Protein AF-A0A0P1EFR7-F1 (afdb_monomer_lite)

pLDDT: mean 80.86, std 13.42, range [31.75, 92.62]

Structure (mmCIF, N/CA/C/O backbone):
data_AF-A0A0P1EFR7-F1
#
_entry.id   AF-A0A0P1EFR7-F1
#
loop_
_atom_site.group_PDB
_atom_site.id
_atom_site.type_symbol
_atom_site.label_atom_id
_atom_site.label_alt_id
_atom_site.label_comp_id
_atom_site.label_asym_id
_atom_site.label_entity_id
_atom_site.label_seq_id
_atom_site.pdbx_PDB_ins_code
_atom_site.Cartn_x
_atom_site.Cartn_y
_atom_site.Cartn_z
_atom_site.occupancy
_atom_site.B_iso_or_equiv
_atom_site.auth_seq_id
_atom_site.auth_comp_id
_atom_site.auth_asym_id
_atom_site.auth_atom_id
_atom_site.pdbx_PDB_model_num
ATOM 1 N N . MET A 1 1 ? -2.059 -4.181 -31.392 1.00 31.75 1 MET A N 1
ATOM 2 C CA . MET A 1 1 ? -3.241 -4.042 -30.515 1.00 31.75 1 MET A CA 1
ATOM 3 C C . MET A 1 1 ? -2.756 -4.074 -29.073 1.00 31.75 1 MET A C 1
ATOM 5 O O . MET A 1 1 ? -2.359 -5.134 -28.613 1.00 31.75 1 MET A O 1
ATOM 9 N N . ALA A 1 2 ? -2.668 -2.924 -28.400 1.00 39.78 2 ALA A N 1
ATOM 10 C CA . ALA A 1 2 ? -2.258 -2.875 -26.997 1.00 39.78 2 ALA A CA 1
ATOM 11 C C . ALA A 1 2 ? -3.499 -3.096 -26.128 1.00 39.78 2 ALA A C 1
ATOM 13 O O . ALA A 1 2 ? -4.397 -2.256 -26.100 1.00 39.78 2 ALA A O 1
ATOM 14 N N . ILE A 1 3 ? -3.576 -4.246 -25.462 1.00 44.56 3 ILE A N 1
ATOM 15 C CA . ILE A 1 3 ? -4.572 -4.477 -24.417 1.00 44.56 3 ILE A CA 1
ATOM 16 C C . ILE A 1 3 ? -4.179 -3.551 -23.266 1.00 44.56 3 ILE A C 1
ATOM 18 O O . ILE A 1 3 ? -3.249 -3.847 -22.519 1.00 44.56 3 ILE A O 1
ATOM 22 N N . VAL A 1 4 ? -4.846 -2.403 -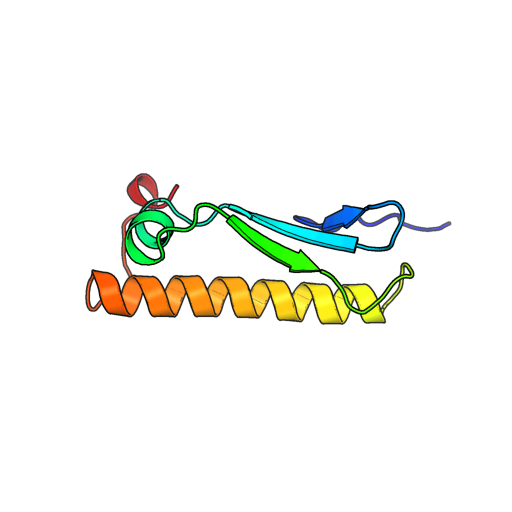23.146 1.00 51.91 4 VAL A N 1
ATOM 23 C CA . VAL A 1 4 ? -4.689 -1.518 -21.987 1.00 51.91 4 VAL A CA 1
ATOM 24 C C . VAL A 1 4 ? -5.378 -2.212 -20.814 1.00 51.91 4 VAL A C 1
ATOM 26 O O . VAL A 1 4 ? -6.565 -2.019 -20.557 1.00 51.91 4 VAL A O 1
ATOM 29 N N . MET A 1 5 ? -4.661 -3.113 -20.142 1.00 63.53 5 MET A N 1
ATOM 30 C CA . MET A 1 5 ? -5.149 -3.720 -18.910 1.00 63.53 5 MET A CA 1
ATOM 31 C C . MET A 1 5 ? -5.310 -2.616 -17.865 1.00 63.53 5 MET A C 1
ATOM 33 O O . MET A 1 5 ? -4.348 -1.947 -17.496 1.00 63.53 5 MET A O 1
ATOM 37 N N . LYS A 1 6 ? -6.537 -2.417 -17.376 1.00 73.44 6 LYS A N 1
ATOM 38 C CA . LYS A 1 6 ? -6.808 -1.475 -16.287 1.00 73.44 6 LYS A CA 1
ATOM 39 C C . LYS A 1 6 ? -6.261 -2.054 -14.980 1.00 73.44 6 LYS A C 1
ATOM 41 O O . LYS A 1 6 ? -6.916 -2.865 -14.328 1.00 73.44 6 LYS A O 1
ATOM 46 N N . ILE A 1 7 ? -5.050 -1.645 -14.611 1.00 82.50 7 ILE A N 1
ATOM 47 C CA . ILE A 1 7 ? -4.403 -2.036 -13.355 1.00 82.50 7 ILE A CA 1
ATOM 48 C C . ILE A 1 7 ? -5.157 -1.372 -12.188 1.00 82.50 7 ILE A C 1
ATOM 50 O O . ILE A 1 7 ? -5.355 -0.157 -12.168 1.00 82.50 7 ILE A O 1
ATOM 54 N N . LYS A 1 8 ? -5.629 -2.169 -11.220 1.00 86.81 8 LYS A N 1
ATOM 55 C CA . LYS A 1 8 ? -6.385 -1.662 -10.058 1.00 86.81 8 LYS A CA 1
ATOM 56 C C . LYS A 1 8 ? -5.489 -0.841 -9.132 1.00 86.81 8 LYS A C 1
ATOM 58 O O . LYS A 1 8 ? -4.332 -1.190 -8.942 1.00 86.81 8 LYS A O 1
ATOM 63 N N . TYR A 1 9 ? -6.054 0.183 -8.490 1.00 89.19 9 TYR A N 1
ATOM 64 C CA . TYR A 1 9 ? -5.360 1.009 -7.484 1.00 89.19 9 TYR A CA 1
ATOM 65 C C . TYR A 1 9 ? -4.123 1.750 -8.016 1.00 89.19 9 TYR A C 1
ATOM 67 O O . TYR A 1 9 ? -3.287 2.192 -7.231 1.00 89.19 9 TYR A O 1
ATOM 75 N N . LEU A 1 10 ? -4.016 1.878 -9.340 1.00 88.75 10 LEU A N 1
ATOM 76 C CA . LEU A 1 10 ? -2.961 2.600 -10.028 1.00 88.75 10 LEU A CA 1
ATOM 77 C C . LEU A 1 10 ? -3.497 3.955 -10.500 1.00 88.75 10 LEU A C 1
ATOM 79 O O . LEU A 1 10 ? -4.348 4.019 -11.387 1.00 88.75 10 LEU A O 1
ATOM 83 N N . ASP A 1 11 ? -2.956 5.028 -9.942 1.00 88.75 11 ASP A N 1
ATOM 84 C CA . ASP A 1 11 ? -3.169 6.392 -10.410 1.00 88.75 11 ASP A CA 1
ATOM 85 C C . ASP A 1 11 ? -2.006 6.795 -11.325 1.00 88.75 11 ASP A C 1
ATOM 87 O O . ASP A 1 11 ? -0.843 6.790 -10.908 1.00 88.75 11 ASP A O 1
ATOM 91 N N . LYS A 1 12 ? -2.308 7.187 -12.567 1.00 86.44 12 LYS A N 1
ATOM 92 C CA . LYS A 1 12 ? -1.322 7.781 -13.480 1.00 86.44 12 LYS A CA 1
ATOM 93 C C . LYS A 1 12 ? -1.196 9.277 -13.187 1.00 86.44 12 LYS A C 1
ATOM 95 O O . LYS A 1 12 ? -2.176 10.015 -13.253 1.00 86.44 12 LYS A O 1
ATOM 100 N N . LEU A 1 13 ? 0.010 9.718 -12.854 1.00 86.56 13 LEU A N 1
ATOM 101 C CA . LEU A 1 13 ? 0.366 11.110 -12.582 1.00 86.56 13 LEU A CA 1
ATOM 102 C C . LEU A 1 13 ? 1.250 11.650 -13.715 1.00 86.56 13 LEU A C 1
ATOM 104 O O . LEU A 1 13 ? 1.818 10.888 -14.494 1.00 86.56 13 LEU A O 1
ATOM 108 N N . LYS A 1 14 ? 1.419 12.978 -13.790 1.00 81.75 14 LYS A N 1
ATOM 109 C CA . LYS A 1 14 ? 2.350 13.600 -14.755 1.00 81.75 14 LYS A CA 1
ATOM 110 C C . LYS A 1 14 ? 3.792 13.109 -14.593 1.00 81.75 14 LYS A C 1
ATOM 112 O O . LYS A 1 14 ? 4.527 13.060 -15.567 1.00 81.75 14 LYS A O 1
ATOM 117 N N . GLU A 1 15 ? 4.184 12.747 -13.376 1.00 83.31 15 GLU A N 1
ATOM 118 C CA . GLU A 1 15 ? 5.557 12.362 -13.043 1.00 83.31 15 GLU A CA 1
ATOM 119 C C . GLU A 1 15 ? 5.731 10.855 -12.751 1.00 83.31 15 GLU A C 1
ATOM 121 O O . GLU A 1 15 ? 6.655 10.469 -12.026 1.00 83.31 15 GLU A O 1
ATOM 126 N N . GLY A 1 16 ? 4.827 10.006 -13.252 1.00 86.94 16 GLY A N 1
ATOM 127 C CA . GLY A 1 16 ? 4.885 8.549 -13.087 1.00 86.94 16 GLY A CA 1
ATOM 128 C C . GLY A 1 16 ? 3.589 7.966 -12.532 1.00 86.94 16 GLY A C 1
ATOM 129 O O . GLY A 1 16 ? 2.501 8.437 -12.857 1.00 86.94 16 GLY A O 1
ATOM 130 N N . PHE A 1 17 ? 3.695 6.950 -11.676 1.00 89.75 17 PHE A N 1
ATOM 131 C CA . PHE A 1 17 ? 2.532 6.246 -11.137 1.00 89.75 17 PHE A CA 1
ATOM 132 C C . PHE A 1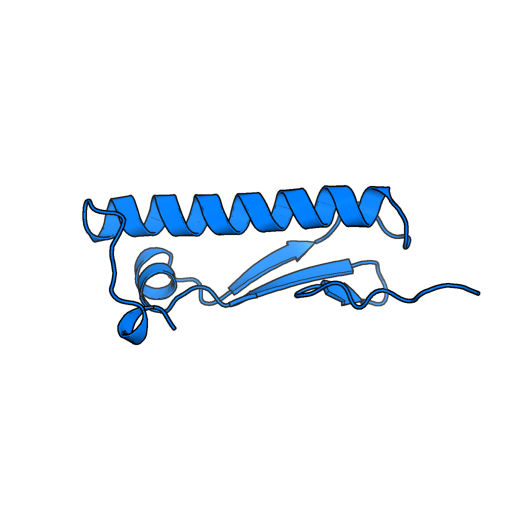 17 ? 2.480 6.291 -9.613 1.00 89.75 17 PHE A C 1
ATOM 134 O O . PHE A 1 17 ? 3.504 6.346 -8.926 1.00 89.75 17 PHE A O 1
ATOM 141 N N . ARG A 1 18 ? 1.263 6.238 -9.074 1.00 91.62 18 ARG A N 1
ATOM 142 C CA . ARG A 1 18 ? 1.001 6.133 -7.640 1.00 91.62 18 ARG A CA 1
ATOM 143 C C . ARG A 1 18 ? 0.077 4.960 -7.368 1.00 91.62 18 ARG A C 1
ATOM 145 O O . ARG A 1 18 ? -0.971 4.831 -7.989 1.00 91.62 18 ARG A O 1
ATOM 152 N N . PHE A 1 19 ? 0.443 4.145 -6.392 1.00 91.69 19 PHE A N 1
ATOM 153 C CA . PHE A 1 19 ? -0.450 3.164 -5.809 1.00 91.69 19 PHE A CA 1
ATOM 154 C C . PHE A 1 19 ? -1.267 3.847 -4.721 1.00 91.69 19 PHE A C 1
ATOM 156 O O . PHE A 1 19 ? -0.693 4.476 -3.829 1.00 91.69 19 PHE A O 1
ATOM 163 N N . LYS A 1 20 ? -2.593 3.740 -4.782 1.00 92.38 20 LYS A N 1
ATOM 164 C CA . LYS A 1 20 ? -3.474 4.250 -3.729 1.00 92.38 20 LYS A CA 1
ATOM 165 C C . LYS A 1 20 ? -4.608 3.273 -3.464 1.00 92.38 20 LYS A C 1
ATOM 167 O O . LYS A 1 20 ? -5.487 3.075 -4.301 1.00 92.38 20 LYS A O 1
ATOM 172 N N . ARG A 1 21 ? -4.624 2.715 -2.255 1.00 92.50 21 ARG A N 1
ATOM 173 C CA . ARG A 1 21 ? -5.697 1.843 -1.763 1.00 92.50 21 ARG A CA 1
ATOM 174 C C . ARG A 1 21 ? -6.133 2.295 -0.373 1.00 92.50 21 ARG A C 1
ATOM 176 O O . ARG A 1 21 ? -5.299 2.665 0.446 1.00 92.50 21 ARG A O 1
ATOM 183 N N . ARG A 1 22 ? -7.442 2.305 -0.117 1.00 90.88 22 ARG A N 1
ATOM 184 C CA . ARG A 1 22 ? -7.990 2.609 1.212 1.00 90.88 22 ARG A CA 1
ATOM 185 C C . ARG A 1 22 ? -7.704 1.445 2.157 1.00 90.88 22 ARG A C 1
ATOM 187 O O . ARG A 1 22 ? -7.839 0.290 1.746 1.00 90.88 22 ARG A O 1
ATOM 194 N N . PHE A 1 23 ? -7.311 1.752 3.387 1.00 88.38 23 PHE A N 1
ATOM 195 C CA . PHE A 1 23 ? -7.232 0.740 4.425 1.00 88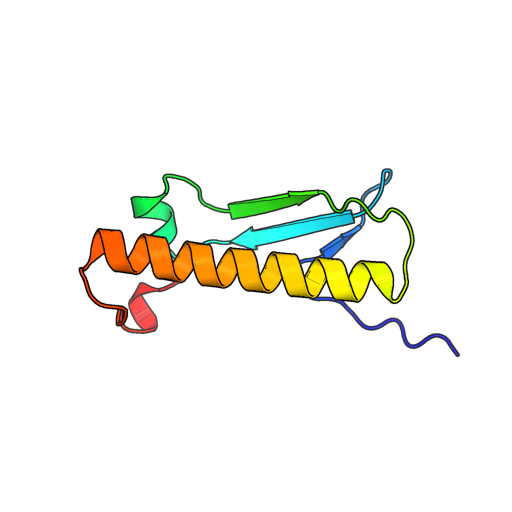.38 23 PHE A CA 1
ATOM 196 C C . PHE A 1 23 ? -8.638 0.312 4.873 1.00 88.38 23 PHE A C 1
ATOM 198 O O . PHE A 1 23 ? -9.558 1.132 4.867 1.00 88.38 23 PHE A O 1
ATOM 205 N N . PRO A 1 24 ? -8.801 -0.962 5.257 1.00 87.00 24 PRO A N 1
ATOM 206 C CA . PRO A 1 24 ? -9.935 -1.428 6.046 1.00 87.00 24 PRO A CA 1
ATOM 207 C C . PRO A 1 24 ? -10.175 -0.542 7.280 1.00 87.00 24 PRO A C 1
ATOM 209 O O . PRO A 1 24 ? -9.206 -0.017 7.830 1.00 87.00 24 PRO A O 1
ATOM 212 N N . ALA A 1 25 ? -11.424 -0.363 7.718 1.00 84.31 25 ALA A N 1
ATOM 213 C CA . ALA A 1 25 ? -11.764 0.543 8.827 1.00 84.31 25 ALA A CA 1
ATOM 214 C C . ALA A 1 25 ? -11.035 0.172 10.134 1.00 84.31 25 ALA A C 1
ATOM 216 O O . ALA A 1 25 ? -10.460 1.036 10.797 1.00 84.31 25 ALA A O 1
ATOM 217 N N . ASP A 1 26 ? -10.970 -1.126 10.430 1.00 82.06 26 ASP A N 1
ATOM 218 C CA . ASP A 1 26 ? -10.228 -1.713 11.547 1.00 82.06 26 ASP A CA 1
ATOM 219 C C . ASP A 1 26 ? -8.730 -1.374 11.487 1.00 82.06 26 ASP A C 1
ATOM 221 O O . ASP A 1 26 ? -8.131 -0.919 12.460 1.00 82.06 26 ASP A O 1
ATOM 225 N N . VAL A 1 27 ? -8.122 -1.515 10.309 1.00 83.44 27 VAL A N 1
ATOM 226 C CA . VAL A 1 27 ? -6.696 -1.222 10.101 1.00 83.44 27 VAL A CA 1
ATOM 227 C C . VAL A 1 27 ? -6.415 0.277 10.124 1.00 83.44 27 VAL A C 1
ATOM 229 O O . VAL A 1 27 ? -5.369 0.697 10.622 1.00 83.44 27 VAL A O 1
ATOM 232 N N . ALA A 1 28 ? -7.327 1.093 9.598 1.00 86.69 28 ALA A N 1
ATOM 233 C CA . ALA A 1 28 ? -7.198 2.542 9.594 1.00 86.69 28 ALA A CA 1
ATOM 234 C C . ALA A 1 28 ? -7.219 3.105 11.020 1.00 86.69 28 ALA A C 1
ATOM 236 O O . ALA A 1 28 ? -6.424 3.993 11.331 1.00 86.69 28 ALA A O 1
ATOM 237 N N . GLN A 1 29 ? -8.062 2.543 11.892 1.00 83.31 29 GLN A N 1
ATOM 238 C CA . GLN A 1 29 ? -8.118 2.896 13.309 1.00 83.31 29 GLN A CA 1
ATOM 239 C C . GLN A 1 29 ? -6.806 2.567 14.035 1.00 83.31 29 GLN A C 1
ATOM 241 O O . GLN A 1 29 ? -6.333 3.367 14.837 1.00 83.31 29 GLN A O 1
ATOM 246 N N . VAL A 1 30 ? -6.188 1.428 13.717 1.00 83.31 30 VAL A N 1
ATOM 247 C CA . VAL A 1 30 ? -4.936 0.968 14.347 1.00 83.31 30 VAL A CA 1
ATOM 248 C C . VAL A 1 30 ? -3.720 1.731 13.819 1.00 83.31 30 VAL A C 1
ATOM 250 O O . VA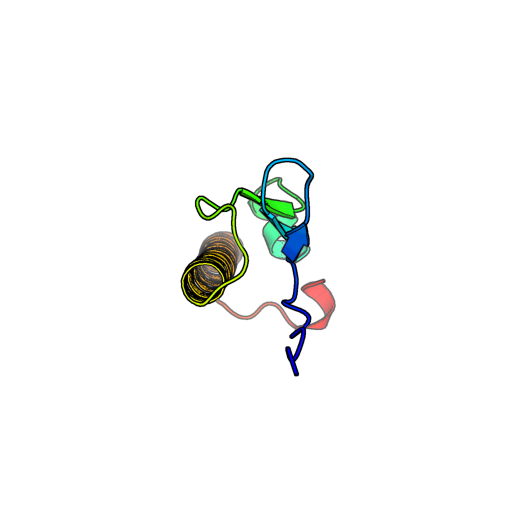L A 1 30 ? -2.842 2.128 14.578 1.00 83.31 30 VAL A O 1
ATOM 253 N N . THR A 1 31 ? -3.665 1.959 12.506 1.00 82.44 31 THR A N 1
ATOM 254 C CA . THR A 1 31 ? -2.516 2.589 11.832 1.00 82.44 31 THR A CA 1
ATOM 255 C C . THR A 1 31 ? -2.578 4.121 11.899 1.00 82.44 31 THR A C 1
ATOM 257 O O . THR A 1 31 ? -1.586 4.795 11.620 1.00 82.44 31 THR A O 1
ATOM 260 N N . GLY A 1 32 ? -3.748 4.695 12.206 1.00 84.62 32 GLY A N 1
ATOM 261 C CA . GLY A 1 32 ? -3.998 6.140 12.153 1.00 84.62 32 GLY A CA 1
ATOM 262 C C . GLY A 1 32 ? -3.926 6.723 10.736 1.00 84.62 32 GLY A C 1
ATOM 263 O O . GLY A 1 32 ? -3.729 7.924 10.563 1.00 84.62 32 GLY A O 1
ATOM 264 N N . ARG A 1 33 ? -4.026 5.876 9.702 1.00 88.12 33 ARG A N 1
ATOM 265 C CA . ARG A 1 33 ? -3.929 6.254 8.283 1.00 88.12 33 ARG A CA 1
ATOM 266 C C . ARG A 1 33 ? -5.098 5.658 7.516 1.00 88.12 33 ARG A C 1
ATOM 268 O O . ARG A 1 33 ? -5.339 4.462 7.592 1.00 88.12 33 ARG A O 1
ATOM 275 N N . GLU A 1 34 ? -5.768 6.467 6.702 1.00 86.94 34 GLU A N 1
ATOM 276 C CA . GLU A 1 34 ? -6.914 6.002 5.904 1.00 86.94 34 GLU A CA 1
ATOM 277 C C . GLU A 1 34 ? -6.519 5.345 4.575 1.00 86.94 34 GLU A C 1
ATOM 279 O O . GLU A 1 34 ? -7.277 4.557 4.009 1.00 86.94 34 GLU A O 1
ATOM 284 N N . PHE A 1 35 ? -5.335 5.661 4.046 1.00 89.38 35 PHE A N 1
ATOM 285 C CA . PHE A 1 35 ? -4.882 5.170 2.747 1.00 89.38 35 PHE A CA 1
ATOM 286 C C . PHE A 1 35 ? -3.454 4.646 2.811 1.00 89.38 35 PHE A C 1
ATOM 288 O O . PHE A 1 35 ? -2.566 5.295 3.362 1.00 89.38 35 PHE A O 1
ATOM 295 N N . PHE A 1 36 ? -3.225 3.528 2.132 1.00 90.56 36 PHE A N 1
ATOM 296 C CA . PHE A 1 36 ? -1.901 3.096 1.724 1.00 90.56 36 PHE A CA 1
ATOM 297 C C . PHE A 1 36 ? -1.566 3.779 0.400 1.00 90.56 36 PHE A C 1
ATOM 299 O O . PHE A 1 36 ? -2.242 3.565 -0.614 1.00 90.56 36 PHE A O 1
ATOM 306 N N . GLN A 1 37 ? -0.557 4.647 0.432 1.00 92.25 37 GLN A N 1
ATOM 307 C CA . GLN A 1 37 ? -0.090 5.392 -0.729 1.00 92.25 37 GLN A CA 1
ATOM 308 C C . GLN A 1 37 ? 1.405 5.172 -0.915 1.00 92.25 37 GLN A C 1
ATOM 310 O O . GLN A 1 37 ? 2.180 5.417 0.005 1.00 92.25 37 GLN A O 1
ATOM 315 N N . ALA A 1 38 ? 1.796 4.753 -2.115 1.00 90.94 38 ALA A N 1
ATOM 316 C CA . ALA A 1 38 ? 3.191 4.569 -2.490 1.00 90.94 38 ALA A CA 1
ATOM 317 C C . ALA A 1 38 ? 3.420 5.088 -3.911 1.00 90.94 38 ALA A C 1
ATOM 319 O O . ALA A 1 38 ? 2.557 4.957 -4.782 1.00 90.94 38 ALA A O 1
ATOM 320 N N . ARG A 1 39 ? 4.572 5.714 -4.148 1.00 91.06 39 ARG A N 1
ATOM 321 C CA . ARG A 1 39 ? 4.987 6.124 -5.491 1.00 91.06 39 ARG A CA 1
ATOM 322 C C . ARG A 1 39 ? 5.730 4.961 -6.132 1.00 91.06 39 ARG A C 1
ATOM 324 O O . ARG A 1 39 ? 6.576 4.363 -5.479 1.00 91.06 39 ARG A O 1
ATOM 331 N N . PHE A 1 40 ? 5.419 4.674 -7.388 1.00 88.69 40 PHE A N 1
ATOM 332 C CA . PHE A 1 40 ? 6.175 3.691 -8.151 1.00 88.69 40 PHE A CA 1
ATOM 333 C C . PHE A 1 40 ? 7.552 4.252 -8.509 1.00 88.69 40 PHE A C 1
ATOM 335 O O . PHE A 1 40 ? 7.680 5.430 -8.863 1.00 88.69 40 PHE A O 1
ATOM 342 N N . ALA A 1 41 ? 8.571 3.405 -8.442 1.00 88.12 41 ALA A N 1
ATOM 343 C CA . ALA A 1 41 ? 9.905 3.680 -8.948 1.00 88.12 41 ALA A CA 1
ATOM 344 C C . ALA A 1 41 ? 9.910 3.685 -10.482 1.00 88.12 41 ALA A C 1
ATOM 346 O O . ALA A 1 41 ? 10.587 4.508 -11.106 1.00 88.12 41 ALA A O 1
ATOM 347 N N . VAL A 1 42 ? 9.126 2.796 -11.099 1.00 86.81 42 VAL A N 1
ATOM 348 C CA 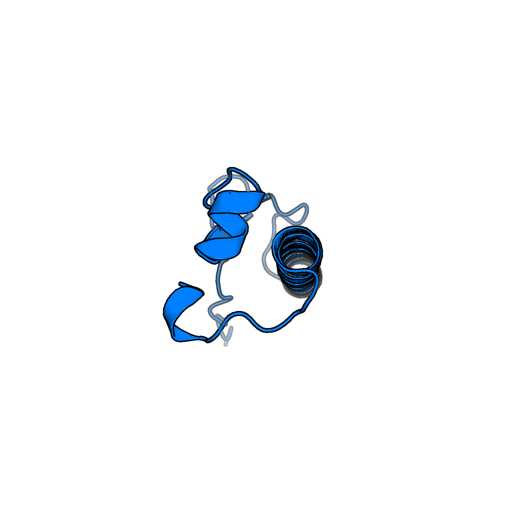. VAL A 1 42 ? 8.979 2.739 -12.554 1.00 86.81 42 VAL A CA 1
ATOM 349 C C . VAL A 1 42 ? 8.136 3.919 -13.053 1.00 86.81 42 VAL A C 1
ATOM 351 O O . VAL A 1 42 ? 7.080 4.237 -12.504 1.00 86.81 42 VAL A O 1
ATOM 354 N N . LYS A 1 43 ? 8.600 4.574 -14.125 1.00 83.75 43 LYS A N 1
ATOM 355 C CA . LYS A 1 43 ? 7.931 5.734 -14.748 1.00 83.75 43 LYS A CA 1
ATOM 356 C C . LYS A 1 43 ? 7.187 5.406 -16.042 1.00 83.75 43 LYS A C 1
ATOM 358 O O . LYS A 1 43 ? 6.388 6.218 -16.496 1.00 83.75 43 LYS A O 1
ATOM 363 N N . GLU A 1 44 ? 7.422 4.226 -16.611 1.00 82.62 44 GLU A N 1
ATOM 364 C CA . GLU A 1 44 ? 6.857 3.792 -17.892 1.00 82.62 44 GLU A CA 1
ATOM 365 C C . GLU A 1 44 ? 5.927 2.582 -17.733 1.00 82.62 44 GLU A C 1
ATOM 367 O O . GLU A 1 44 ? 6.045 1.789 -16.798 1.00 82.62 44 GLU A O 1
ATOM 372 N N . GLU A 1 45 ? 4.977 2.439 -18.656 1.00 78.56 45 GLU A N 1
ATOM 373 C CA . GLU A 1 45 ? 4.065 1.294 -18.680 1.00 78.56 45 GLU A CA 1
ATOM 374 C C . GLU A 1 45 ? 4.805 0.059 -19.210 1.00 78.56 45 GLU A C 1
ATOM 376 O O . GLU A 1 45 ? 5.418 0.100 -20.274 1.00 78.56 45 GLU A O 1
ATOM 381 N N . GLY A 1 46 ? 4.756 -1.055 -18.475 1.00 83.88 46 GLY A N 1
ATOM 382 C CA . GLY A 1 46 ? 5.419 -2.285 -18.903 1.00 83.88 46 GLY A CA 1
ATOM 383 C C . GLY A 1 46 ? 5.451 -3.393 -17.847 1.00 83.88 46 GLY A C 1
ATOM 384 O O . GLY A 1 46 ? 4.868 -3.257 -16.769 1.00 83.88 46 GLY A O 1
ATOM 385 N N . PRO A 1 47 ? 6.164 -4.500 -18.124 1.00 85.62 47 PRO A N 1
ATOM 386 C CA . PRO A 1 47 ? 6.250 -5.647 -17.217 1.00 85.62 47 PRO A CA 1
ATOM 387 C C . PRO A 1 47 ? 6.832 -5.297 -15.841 1.00 85.62 47 PRO A C 1
ATOM 389 O O . PRO A 1 47 ? 6.451 -5.896 -14.838 1.00 85.62 47 PRO A O 1
ATOM 392 N N . ALA A 1 48 ? 7.739 -4.317 -15.781 1.00 86.62 48 ALA A N 1
ATOM 393 C CA . ALA A 1 48 ? 8.324 -3.842 -14.530 1.00 86.62 48 ALA A CA 1
ATOM 394 C C . ALA A 1 48 ? 7.275 -3.185 -13.615 1.00 86.62 48 ALA A C 1
ATOM 396 O O . ALA A 1 48 ? 7.244 -3.479 -12.422 1.00 86.62 48 ALA A O 1
ATOM 397 N N . LEU A 1 49 ? 6.361 -2.390 -14.185 1.00 86.62 49 LEU A N 1
ATOM 398 C CA . LEU A 1 49 ? 5.258 -1.765 -13.453 1.00 86.62 49 LEU A CA 1
ATOM 399 C C . LEU A 1 49 ? 4.320 -2.816 -12.844 1.00 86.62 49 LEU A C 1
ATOM 401 O O . LEU A 1 49 ? 3.894 -2.672 -11.704 1.00 86.62 49 LEU A O 1
ATOM 405 N N . LEU A 1 50 ? 4.029 -3.896 -13.578 1.00 87.06 50 LEU A N 1
ATOM 406 C CA . LEU A 1 50 ? 3.193 -4.994 -13.079 1.00 87.06 50 LEU A CA 1
ATOM 407 C C . LEU A 1 50 ? 3.844 -5.734 -11.904 1.00 87.06 50 LEU A C 1
ATOM 409 O O . LEU A 1 50 ? 3.157 -6.099 -10.953 1.00 87.06 50 LEU A O 1
ATOM 413 N N . ARG A 1 51 ? 5.167 -5.939 -11.947 1.00 89.38 51 ARG A N 1
ATOM 414 C CA . ARG A 1 51 ? 5.913 -6.563 -10.842 1.00 89.38 51 ARG A CA 1
ATOM 415 C C . ARG A 1 51 ? 5.905 -5.688 -9.595 1.00 89.38 51 ARG A C 1
ATOM 417 O O . ARG A 1 51 ? 5.630 -6.187 -8.510 1.00 89.38 51 ARG A O 1
ATOM 424 N N . GLU A 1 52 ? 6.167 -4.394 -9.759 1.00 91.12 52 GLU A N 1
ATOM 425 C CA . GLU A 1 52 ? 6.131 -3.439 -8.650 1.00 91.12 52 GLU A CA 1
ATOM 426 C C . GLU A 1 52 ? 4.712 -3.290 -8.085 1.00 91.12 52 GLU A C 1
ATOM 428 O O . GLU A 1 52 ? 4.521 -3.235 -6.875 1.00 91.12 52 GLU A O 1
ATOM 433 N N . HIS A 1 53 ? 3.691 -3.329 -8.944 1.00 90.50 53 HIS A N 1
ATOM 434 C CA . HIS A 1 53 ? 2.292 -3.296 -8.522 1.00 90.50 53 HIS A CA 1
ATOM 435 C C . HIS A 1 53 ? 1.922 -4.519 -7.682 1.00 90.50 53 HIS A C 1
ATOM 437 O O . HIS A 1 53 ? 1.300 -4.371 -6.631 1.00 90.50 53 HIS A O 1
ATOM 443 N N . ALA A 1 54 ? 2.347 -5.712 -8.104 1.00 90.00 54 ALA A N 1
ATOM 444 C CA . ALA A 1 54 ? 2.149 -6.939 -7.339 1.00 90.00 54 ALA A CA 1
ATOM 445 C C . ALA A 1 54 ? 2.885 -6.904 -5.989 1.00 90.00 54 ALA A C 1
ATOM 447 O O . ALA A 1 54 ? 2.338 -7.368 -4.989 1.00 90.00 54 ALA A O 1
ATOM 448 N N . ALA A 1 55 ? 4.087 -6.319 -5.940 1.00 92.50 55 ALA A N 1
ATOM 449 C CA . ALA A 1 55 ? 4.826 -6.124 -4.695 1.00 92.50 55 ALA A CA 1
ATOM 450 C C . ALA A 1 55 ? 4.084 -5.172 -3.741 1.00 92.50 55 ALA A C 1
ATOM 452 O O . ALA A 1 55 ? 3.813 -5.544 -2.606 1.00 92.50 55 ALA A O 1
ATOM 453 N N . LEU A 1 56 ? 3.640 -4.006 -4.221 1.00 92.56 56 LEU A N 1
ATOM 454 C CA . LEU A 1 56 ? 2.880 -3.042 -3.412 1.00 92.56 56 LEU A CA 1
ATOM 455 C C . LEU A 1 56 ? 1.528 -3.592 -2.939 1.00 92.56 56 LEU A C 1
ATOM 457 O O . LEU A 1 56 ? 1.062 -3.253 -1.851 1.00 92.56 56 LEU A O 1
ATOM 461 N N . LEU A 1 57 ? 0.886 -4.448 -3.740 1.00 91.81 57 LEU A N 1
ATOM 462 C CA . LEU A 1 57 ? -0.312 -5.170 -3.313 1.00 91.81 57 LEU A CA 1
ATOM 463 C C . LEU A 1 57 ? -0.020 -6.124 -2.159 1.00 91.81 57 LEU A C 1
ATOM 465 O O . LEU A 1 57 ? -0.795 -6.164 -1.205 1.00 91.81 57 LEU A O 1
ATOM 469 N N . ARG A 1 58 ? 1.085 -6.866 -2.241 1.00 92.62 58 ARG A N 1
ATOM 470 C CA . ARG A 1 58 ? 1.506 -7.779 -1.182 1.00 92.62 58 ARG A CA 1
ATOM 471 C C . ARG A 1 58 ? 1.861 -7.021 0.094 1.00 92.62 58 ARG A C 1
ATOM 473 O O . ARG A 1 58 ? 1.350 -7.370 1.149 1.00 92.62 58 ARG A O 1
ATOM 480 N N . ASP A 1 59 ? 2.614 -5.930 -0.017 1.00 92.19 59 ASP A N 1
ATOM 481 C CA . ASP A 1 59 ? 2.968 -5.077 1.122 1.00 92.19 59 ASP A CA 1
ATOM 482 C C . ASP A 1 59 ? 1.723 -4.501 1.808 1.00 92.19 59 ASP A C 1
ATOM 484 O O . ASP A 1 59 ? 1.652 -4.428 3.037 1.00 92.19 59 ASP A O 1
ATOM 488 N N . PHE A 1 60 ? 0.709 -4.117 1.026 1.00 90.75 60 PHE A N 1
ATOM 489 C CA . PHE A 1 60 ? -0.576 -3.694 1.571 1.00 90.75 60 PHE A CA 1
ATOM 490 C C . PHE A 1 60 ? -1.250 -4.820 2.366 1.00 90.75 60 PHE A C 1
ATOM 492 O O . PHE A 1 60 ? -1.738 -4.579 3.470 1.00 90.75 60 PHE A O 1
ATOM 499 N N . GLU A 1 61 ? -1.301 -6.033 1.816 1.00 90.25 61 GLU A N 1
ATOM 500 C CA . GLU A 1 61 ? -1.920 -7.185 2.479 1.00 90.25 61 GLU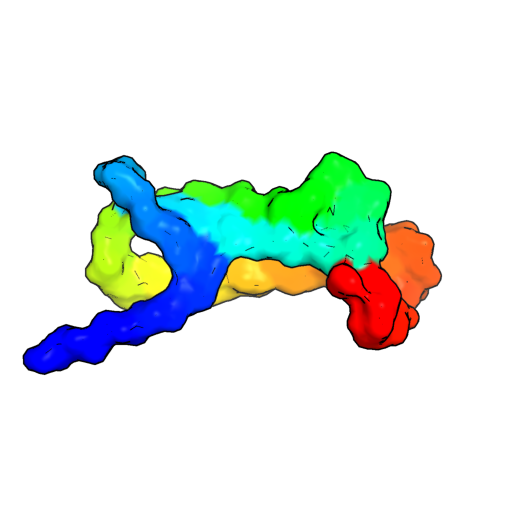 A CA 1
ATOM 501 C C . GLU A 1 61 ? -1.171 -7.582 3.753 1.00 90.25 61 GLU A C 1
ATOM 503 O O . GLU A 1 61 ? -1.807 -7.803 4.784 1.00 90.25 61 GLU A O 1
ATOM 508 N N . ASP A 1 62 ? 0.160 -7.573 3.717 1.00 90.88 62 ASP A N 1
ATOM 509 C CA . ASP A 1 62 ? 1.009 -7.838 4.876 1.00 90.88 62 ASP A CA 1
ATOM 510 C C . ASP A 1 62 ? 0.844 -6.749 5.949 1.00 90.88 62 ASP A C 1
ATOM 512 O O . ASP A 1 62 ? 0.717 -7.067 7.131 1.00 90.88 62 ASP A O 1
ATOM 516 N N . THR A 1 63 ? 0.729 -5.474 5.557 1.00 88.38 63 THR A N 1
ATOM 517 C CA . THR A 1 63 ? 0.428 -4.369 6.488 1.00 88.38 63 THR A CA 1
ATOM 518 C C . THR A 1 63 ? -0.938 -4.554 7.146 1.00 88.38 63 THR A C 1
ATOM 520 O O . THR A 1 63 ? -1.073 -4.403 8.359 1.00 88.38 63 THR A O 1
ATOM 523 N N . VAL A 1 64 ? -1.960 -4.910 6.362 1.00 88.44 64 VAL A N 1
ATOM 524 C CA . VAL A 1 64 ? -3.313 -5.184 6.869 1.00 88.44 64 VAL A CA 1
ATOM 525 C C . VAL A 1 64 ? -3.303 -6.364 7.837 1.00 88.44 64 VAL A C 1
ATOM 527 O O . VAL A 1 64 ? -3.920 -6.282 8.899 1.00 88.44 64 VAL A O 1
ATOM 530 N N . ARG A 1 65 ? -2.591 -7.448 7.509 1.00 86.94 65 ARG A N 1
ATOM 531 C CA . ARG A 1 65 ? -2.458 -8.619 8.384 1.00 86.94 65 ARG A CA 1
ATOM 532 C C . ARG A 1 65 ? -1.741 -8.259 9.683 1.00 86.94 65 ARG A C 1
ATOM 534 O O . ARG A 1 65 ? -2.238 -8.598 10.753 1.00 86.94 65 ARG A O 1
ATOM 541 N N . ALA A 1 66 ? -0.617 -7.550 9.602 1.00 86.94 66 ALA A N 1
ATOM 542 C CA . ALA A 1 66 ? 0.156 -7.140 10.769 1.00 86.94 66 ALA A CA 1
ATOM 543 C C . ALA A 1 66 ? -0.653 -6.221 11.696 1.00 86.94 66 ALA A C 1
ATOM 545 O O . ALA A 1 66 ? -0.681 -6.438 12.906 1.00 86.94 66 ALA A O 1
ATOM 546 N N . ALA A 1 67 ? -1.368 -5.243 11.133 1.00 85.31 67 ALA A N 1
ATOM 547 C CA . ALA A 1 67 ? -2.226 -4.347 11.901 1.00 85.31 67 ALA A CA 1
ATOM 548 C C . ALA A 1 67 ? -3.381 -5.097 12.584 1.00 85.31 67 ALA A C 1
ATOM 550 O O . ALA A 1 67 ? -3.664 -4.854 13.753 1.00 85.31 67 ALA A O 1
ATOM 551 N N . ARG A 1 68 ? -4.009 -6.060 11.897 1.00 83.00 68 ARG A N 1
ATOM 552 C CA . ARG A 1 68 ? -5.052 -6.914 12.495 1.00 83.00 68 ARG A CA 1
ATOM 553 C C . ARG A 1 68 ? -4.524 -7.789 13.619 1.00 83.00 68 ARG A C 1
ATOM 555 O O . ARG A 1 68 ? -5.155 -7.890 14.668 1.00 83.00 68 ARG A O 1
ATOM 562 N N . TRP A 1 69 ? -3.347 -8.375 13.421 1.00 81.44 69 TRP A N 1
ATOM 563 C CA . TRP A 1 69 ? -2.689 -9.167 14.452 1.00 81.44 69 TRP A CA 1
ATOM 564 C C . TRP A 1 69 ? -2.422 -8.338 15.712 1.00 81.44 69 TRP A C 1
ATOM 566 O O . TRP A 1 69 ? -2.682 -8.805 16.817 1.00 81.44 69 TRP A O 1
ATOM 576 N N . GLN A 1 70 ? -1.979 -7.087 15.552 1.00 78.50 70 GLN A N 1
ATOM 577 C CA . GLN A 1 70 ? -1.780 -6.162 16.672 1.00 78.50 70 GLN A CA 1
ATOM 578 C C . GLN A 1 70 ? -3.091 -5.741 17.350 1.00 78.50 70 GLN A C 1
ATOM 580 O O . GLN A 1 70 ? -3.116 -5.585 18.566 1.00 78.50 70 GLN A O 1
ATOM 585 N N . ALA A 1 71 ? -4.167 -5.556 16.585 1.00 74.06 71 ALA A N 1
ATOM 586 C CA . ALA A 1 71 ? -5.441 -5.059 17.099 1.00 74.06 71 ALA A CA 1
ATOM 587 C C . ALA A 1 71 ? -6.241 -6.105 17.885 1.00 74.06 71 ALA A C 1
ATOM 589 O O . ALA A 1 71 ? -6.875 -5.776 18.884 1.00 74.06 71 ALA A O 1
ATOM 590 N N . THR A 1 72 ? -6.250 -7.354 17.415 1.00 67.62 72 THR A N 1
ATOM 591 C CA . THR A 1 72 ? -7.187 -8.384 17.898 1.00 67.62 72 THR A CA 1
ATOM 592 C C . THR A 1 72 ? -6.478 -9.652 18.382 1.00 67.62 72 THR A C 1
ATOM 594 O O . THR A 1 72 ? -7.104 -10.490 19.023 1.00 67.62 72 THR A O 1
ATOM 597 N N . GLY A 1 73 ? -5.183 -9.837 18.089 1.00 64.94 73 GLY A N 1
ATOM 598 C CA . GLY A 1 73 ? -4.483 -11.106 18.346 1.00 64.94 73 GLY A CA 1
ATOM 599 C C . GLY A 1 73 ? -5.022 -12.279 17.512 1.00 64.94 73 GLY A C 1
ATOM 600 O O . GLY A 1 73 ? -4.761 -13.439 17.820 1.00 64.94 73 GLY A O 1
ATOM 601 N N . SER A 1 74 ? -5.821 -11.994 16.480 1.00 58.72 74 SER A N 1
ATOM 602 C CA . SER A 1 74 ? -6.429 -12.953 15.554 1.00 58.72 74 SER A CA 1
ATOM 603 C C . SER A 1 74 ? -6.723 -12.274 14.214 1.00 58.72 74 SER A C 1
ATOM 605 O O . SER A 1 74 ? -6.952 -11.069 14.150 1.00 58.72 74 SER A O 1
ATOM 607 N N . GLU A 1 75 ? -6.691 -13.042 13.122 1.00 58.22 75 GLU A N 1
ATOM 608 C CA . GLU A 1 75 ? -6.779 -12.527 11.740 1.00 58.22 75 GLU A CA 1
ATOM 609 C C . GLU A 1 75 ? -8.234 -12.226 11.290 1.00 58.22 75 GLU A C 1
ATOM 611 O O . GLU A 1 75 ? -8.484 -11.609 10.243 1.00 58.22 75 GLU A O 1
ATOM 616 N N . GLU A 1 76 ? -9.219 -12.638 12.090 1.00 58.81 76 GLU A N 1
ATOM 617 C CA . GLU A 1 76 ? -10.634 -12.684 11.718 1.00 58.81 76 GLU A CA 1
ATOM 618 C C . GLU A 1 76 ? -11.454 -11.534 12.315 1.00 58.81 76 GLU A C 1
ATOM 620 O O . GLU A 1 76 ? -12.157 -11.682 13.307 1.00 58.81 76 GLU A O 1
ATOM 625 N N . VAL A 1 77 ? -11.423 -10.384 11.640 1.00 61.66 77 VAL A N 1
ATOM 626 C CA . VAL A 1 77 ? -12.508 -9.391 11.729 1.00 61.66 77 VAL A CA 1
ATOM 627 C C . VAL A 1 77 ? -13.573 -9.751 10.684 1.00 61.66 77 VAL A C 1
ATOM 629 O O . VAL A 1 77 ? -13.207 -9.935 9.511 1.00 61.66 77 VAL A O 1
ATOM 632 N N . PRO A 1 78 ? -14.866 -9.867 11.043 1.00 61.41 78 PRO A N 1
ATOM 633 C CA . PRO A 1 78 ? -15.915 -10.251 10.108 1.00 61.41 78 PRO A CA 1
ATOM 634 C C . PRO A 1 78 ? -16.038 -9.248 8.942 1.00 61.41 78 PRO A C 1
ATOM 636 O O . PRO A 1 78 ? -15.878 -8.042 9.134 1.00 61.41 78 PRO A O 1
ATOM 639 N N . PRO A 1 79 ? -16.358 -9.702 7.711 1.00 60.50 79 PRO A N 1
ATOM 640 C CA . PRO A 1 79 ? -16.290 -8.873 6.500 1.00 60.50 79 PRO A CA 1
ATOM 641 C C . PRO A 1 79 ? -17.097 -7.570 6.531 1.00 60.50 79 PRO A C 1
ATOM 643 O O . PRO A 1 79 ? -16.759 -6.642 5.802 1.00 60.50 79 PRO A O 1
ATOM 646 N N . ARG A 1 80 ? -18.150 -7.504 7.357 1.00 59.31 80 ARG A N 1
ATOM 647 C CA . ARG A 1 80 ? -19.015 -6.326 7.512 1.00 59.31 80 ARG A CA 1
ATOM 648 C C . ARG A 1 80 ? -18.352 -5.173 8.262 1.00 59.31 80 ARG A C 1
ATOM 650 O O . ARG A 1 80 ? -18.696 -4.033 7.997 1.00 59.31 80 ARG A O 1
ATOM 657 N N . GLU A 1 81 ? -17.416 -5.463 9.158 1.00 60.53 81 GLU A N 1
ATOM 658 C CA . GLU A 1 81 ? -16.708 -4.450 9.955 1.00 60.53 81 GLU A CA 1
ATOM 659 C C . GLU A 1 81 ? -15.363 -4.056 9.320 1.00 60.53 81 GLU A C 1
ATOM 661 O O . GLU A 1 81 ? -14.686 -3.146 9.787 1.00 60.53 81 GLU A O 1
ATOM 666 N N . ARG A 1 82 ? -14.975 -4.730 8.226 1.00 63.59 82 ARG A N 1
ATOM 667 C CA . ARG A 1 82 ? -13.695 -4.514 7.540 1.00 63.59 82 ARG A CA 1
ATOM 668 C C . ARG A 1 82 ? -13.650 -3.261 6.650 1.00 63.59 82 ARG A C 1
ATOM 670 O O . ARG A 1 82 ? -12.543 -2.854 6.329 1.00 63.59 82 ARG A O 1
ATOM 677 N N . TRP A 1 83 ? -14.748 -2.664 6.176 1.00 60.28 83 TRP A N 1
ATOM 678 C CA . TRP A 1 83 ? -14.685 -1.623 5.119 1.00 60.28 83 TRP A CA 1
ATOM 679 C C . TRP A 1 83 ? -15.608 -0.430 5.336 1.00 60.28 83 TRP A C 1
ATOM 681 O O . TRP A 1 83 ? -16.772 -0.659 5.718 1.00 60.28 83 TRP A O 1
#

Secondary structure (DSSP, 8-state):
-------TTEEEETTEEEEEEEPPHHHHHHHT-SEEEEE-S--SSSHHHHHHHHHHHHHHHHHHHHHHHHHHSSS---TTT--

Radius of gyration: 14.85 Å; chains: 1; bounding box: 29×27×49 Å

Sequence (83 aa):
MAIVMKIKYLDKLKEGFRFKRRFPADVAQVTGREFFQARFAVKEEGPALLREHAALLRDFEDTVRAARWQATGSEEVPPRERW

Foldseek 3Di:
DDPPPPQPQWDQDPQAIKRWDAFWPQLCVQVVHGIDIDGDPDRDDDPSVVVVSVVSVVVNVVSNQVSCCVRPVDNDDDPVRGD

Organism: NCBI:txid81569